Protein AF-A0A920JML2-F1 (afdb_monomer)

Secondary structure (DSSP, 8-state):
-HHHHHHHS--HHHHHHHHHHHHHS---HHHHHHHHHHHHHHHHHHHHHHHEEEEEETTEEEEEETTTT-HHHHHHHIIIIIIHIIIIIIIHHHHHHHHHHHTTT--HHHHHHHHHHHHHHHHHHHHHHHHHHHHHHHHHHHHHHHHHHHHTT---

Nearest PDB structures (foldseek):
  6nrd-assembly1_4  TM=1.922E-01  e=5.509E+00  Homo sapiens

Mean predicted aligned error: 16.2 Å

Foldseek 3Di:
DVVVCCVVDPDPVVVVVVVVVVVVDPPDPVVVLVVLLVVLVVLVVVLCVVQWDWDDDPHDTDTGGNLVVDVVNVVSCCVSHVVSCCCSPPVSVLVVQQCVQVVVVHDSVVSVVVVCCVVVVVVVVVVVVVVVVVVVVVVVVVVVVVVVCVVVVVDD

Structure (mmCIF, N/CA/C/O backbone):
data_AF-A0A920JML2-F1
#
_entry.id   AF-A0A920JML2-F1
#
loop_
_atom_site.group_PDB
_atom_site.id
_atom_site.type_symbol
_atom_site.label_atom_id
_atom_site.label_alt_id
_atom_site.label_comp_id
_atom_site.label_asym_id
_atom_site.label_entity_id
_atom_site.label_seq_id
_atom_site.pdbx_PDB_ins_code
_atom_site.Cartn_x
_atom_site.Cartn_y
_atom_site.Cartn_z
_atom_site.occupancy
_atom_site.B_iso_or_equiv
_atom_site.auth_seq_id
_atom_site.auth_comp_id
_atom_site.auth_asym_id
_atom_site.auth_atom_id
_atom_site.pdbx_PDB_model_num
ATOM 1 N N . MET A 1 1 ? -1.468 -17.876 27.719 1.00 45.62 1 MET A N 1
ATOM 2 C CA . MET A 1 1 ? -1.845 -16.572 27.123 1.00 45.62 1 MET A CA 1
ATOM 3 C C . MET A 1 1 ? -0.780 -15.482 27.339 1.00 45.62 1 MET A C 1
ATOM 5 O O . MET A 1 1 ? -0.262 -14.971 26.358 1.00 45.62 1 MET A O 1
ATOM 9 N N . ILE A 1 2 ? -0.336 -15.199 28.575 1.00 54.81 2 ILE A N 1
ATOM 10 C CA . ILE A 1 2 ? 0.623 -14.108 28.902 1.00 54.81 2 ILE A CA 1
ATOM 11 C C . ILE A 1 2 ? 2.006 -14.218 28.209 1.00 54.81 2 ILE A C 1
ATOM 13 O O . ILE A 1 2 ? 2.616 -13.202 27.886 1.00 54.81 2 ILE A O 1
ATOM 17 N N . LYS A 1 3 ? 2.516 -15.432 27.937 1.00 57.25 3 LYS A N 1
ATOM 18 C CA . LYS A 1 3 ? 3.817 -15.623 27.254 1.00 57.25 3 LYS A CA 1
ATOM 19 C C . LYS A 1 3 ? 3.790 -15.286 25.755 1.00 57.25 3 LYS A C 1
ATOM 21 O O . LYS A 1 3 ? 4.788 -14.793 25.248 1.00 57.25 3 LYS A O 1
ATOM 26 N N . ILE A 1 4 ? 2.660 -15.501 25.075 1.00 56.62 4 ILE A N 1
ATOM 27 C CA . ILE A 1 4 ? 2.492 -15.179 23.644 1.00 56.62 4 ILE A CA 1
ATOM 28 C C . ILE A 1 4 ? 2.451 -13.661 23.453 1.00 56.62 4 ILE A C 1
ATOM 30 O O . ILE A 1 4 ? 3.069 -13.133 22.538 1.00 56.62 4 ILE A O 1
ATOM 34 N N . ILE A 1 5 ? 1.819 -12.943 24.383 1.00 57.50 5 ILE A N 1
ATOM 35 C CA . ILE A 1 5 ? 1.772 -11.476 24.372 1.00 57.50 5 ILE A CA 1
ATOM 36 C C . ILE A 1 5 ? 3.190 -10.880 24.419 1.00 57.50 5 ILE A C 1
ATOM 38 O O . ILE A 1 5 ? 3.467 -9.936 23.694 1.00 57.50 5 ILE A O 1
ATOM 42 N N . LYS A 1 6 ? 4.123 -11.473 25.179 1.00 54.66 6 LYS A N 1
ATOM 43 C CA . LYS A 1 6 ? 5.537 -11.041 25.212 1.00 54.66 6 LYS A CA 1
ATOM 44 C C . LYS A 1 6 ? 6.324 -11.328 23.924 1.00 54.66 6 LYS A C 1
ATOM 46 O O . LYS A 1 6 ? 7.397 -10.759 23.758 1.00 54.66 6 LYS A O 1
ATOM 51 N N . LEU A 1 7 ? 5.825 -12.209 23.051 1.00 57.22 7 LEU A N 1
ATOM 52 C CA . LEU A 1 7 ? 6.426 -12.495 21.743 1.00 57.22 7 LEU A CA 1
ATOM 53 C C . LEU A 1 7 ? 6.088 -11.393 20.726 1.00 57.22 7 LEU A C 1
ATOM 55 O O . LEU A 1 7 ? 6.925 -11.040 19.906 1.00 57.22 7 LEU A O 1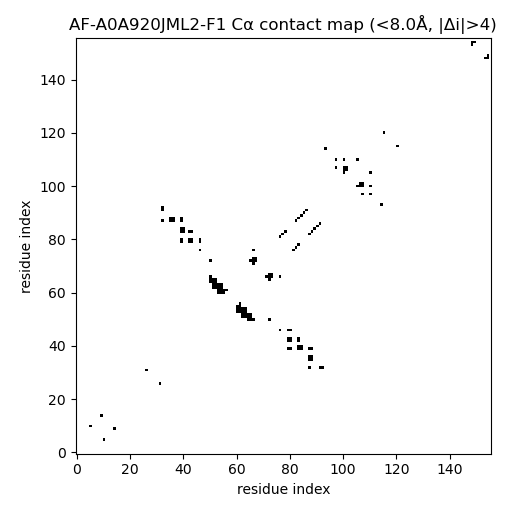
ATOM 59 N N . PHE A 1 8 ? 4.874 -10.839 20.810 1.00 57.22 8 PHE A N 1
ATOM 60 C CA . PHE A 1 8 ? 4.379 -9.803 19.896 1.00 57.22 8 PHE A CA 1
ATOM 61 C C . PHE A 1 8 ? 4.543 -8.376 20.437 1.00 57.22 8 PHE A C 1
ATOM 63 O O . PHE A 1 8 ? 4.674 -7.438 19.656 1.00 57.22 8 PHE A O 1
ATOM 70 N N . LEU A 1 9 ? 4.561 -8.199 21.761 1.00 59.75 9 LEU A N 1
ATOM 71 C CA . LEU A 1 9 ? 4.775 -6.913 22.421 1.00 59.75 9 LEU A CA 1
ATOM 72 C C . LEU A 1 9 ? 6.140 -6.925 23.122 1.00 59.75 9 LEU A C 1
ATOM 74 O O . LEU A 1 9 ? 6.243 -7.410 24.257 1.00 59.75 9 LEU A O 1
ATOM 78 N N . PRO A 1 10 ? 7.200 -6.416 22.465 1.00 61.69 10 PRO A N 1
ATOM 79 C CA . PRO A 1 10 ? 8.507 -6.299 23.092 1.00 61.69 10 PRO A CA 1
ATOM 80 C C . PRO A 1 10 ? 8.395 -5.452 24.367 1.00 61.69 10 PRO A C 1
ATOM 82 O O . PRO A 1 10 ? 7.766 -4.396 24.389 1.00 61.69 10 PRO A O 1
ATOM 85 N N . GLY A 1 11 ? 8.991 -5.928 25.462 1.00 67.94 11 GLY A N 1
ATOM 86 C CA . GLY A 1 11 ? 8.955 -5.210 26.737 1.00 67.94 11 GLY A CA 1
ATOM 87 C C . GLY A 1 11 ? 9.699 -3.869 26.671 1.00 67.94 11 GLY A C 1
ATOM 88 O O . GLY A 1 11 ? 10.580 -3.676 25.838 1.00 67.94 11 GLY A O 1
ATOM 89 N N . PHE A 1 12 ? 9.424 -2.959 27.611 1.00 64.75 12 PHE A N 1
ATOM 90 C CA . PHE A 1 12 ? 10.068 -1.633 27.693 1.00 64.75 12 PHE A CA 1
ATOM 91 C C . PHE A 1 12 ? 11.610 -1.659 27.638 1.00 64.75 12 PHE A C 1
ATOM 93 O O . PHE A 1 12 ? 12.231 -0.721 27.140 1.00 64.75 12 PHE A O 1
ATOM 100 N N . LYS A 1 13 ? 12.253 -2.745 28.096 1.00 68.88 13 LYS A N 1
ATOM 101 C CA . LYS A 1 13 ? 13.708 -2.935 27.957 1.00 68.88 13 LYS A CA 1
ATOM 102 C C . LYS A 1 13 ? 14.156 -3.094 26.496 1.00 68.88 13 LYS A C 1
ATOM 104 O O . LYS A 1 13 ? 15.182 -2.528 26.139 1.00 68.88 13 LYS A O 1
ATOM 109 N N . SER A 1 14 ? 13.384 -3.784 25.653 1.00 65.69 14 SER A N 1
ATOM 110 C CA . SER A 1 14 ? 13.675 -3.924 24.218 1.00 65.69 14 SER A CA 1
ATOM 111 C C . SER A 1 14 ? 13.587 -2.589 23.485 1.00 65.69 14 SER A C 1
ATOM 113 O O . SER A 1 14 ? 14.429 -2.317 22.639 1.00 65.69 14 SER A O 1
ATOM 115 N N . PHE A 1 15 ? 12.655 -1.706 23.862 1.00 71.81 15 PHE A N 1
ATOM 116 C CA . PHE A 1 15 ? 12.587 -0.352 23.297 1.00 71.81 15 PHE A CA 1
ATOM 117 C C . PHE A 1 15 ? 13.854 0.470 23.570 1.00 71.81 15 PHE A C 1
ATOM 119 O O . PHE A 1 15 ? 14.298 1.220 22.703 1.00 71.81 15 PHE A O 1
ATOM 126 N N . LYS A 1 16 ? 14.478 0.308 24.745 1.00 73.31 16 LYS A N 1
ATOM 127 C CA . LYS A 1 16 ? 15.746 0.982 25.070 1.00 73.31 16 LYS A CA 1
ATOM 128 C C . LYS A 1 16 ? 16.906 0.462 24.214 1.00 73.31 16 LYS A C 1
ATOM 130 O O . LYS A 1 16 ? 17.737 1.257 23.785 1.00 73.31 16 LYS A O 1
ATOM 135 N N . THR A 1 17 ? 16.945 -0.844 23.948 1.00 73.12 17 THR A N 1
ATOM 136 C CA . THR A 1 17 ? 17.937 -1.461 23.052 1.00 73.12 17 THR A CA 1
ATOM 137 C C . THR A 1 17 ? 17.750 -0.988 21.612 1.00 73.12 17 THR A C 1
ATOM 139 O O . THR A 1 17 ? 18.712 -0.527 21.009 1.00 73.12 17 THR A O 1
ATOM 142 N N . ILE A 1 18 ? 16.507 -0.975 21.116 1.00 69.50 18 ILE A N 1
ATOM 143 C CA . ILE A 1 18 ? 16.159 -0.451 19.788 1.00 69.50 18 ILE A CA 1
ATOM 144 C C . ILE A 1 18 ? 16.577 1.018 19.666 1.00 69.50 18 ILE A C 1
ATOM 146 O O . ILE A 1 18 ? 17.230 1.389 18.700 1.00 69.50 18 ILE A O 1
ATOM 150 N N . LYS A 1 19 ? 16.282 1.863 20.665 1.00 72.19 19 LYS A N 1
ATOM 151 C CA . LYS A 1 19 ? 16.699 3.276 20.655 1.00 72.19 19 LYS A CA 1
ATOM 152 C C . LYS A 1 19 ? 18.223 3.428 20.559 1.00 72.19 19 LYS A C 1
ATOM 154 O O . LYS A 1 19 ? 18.706 4.250 19.787 1.00 72.19 19 LYS A O 1
ATOM 159 N N . LYS A 1 20 ? 18.971 2.605 21.297 1.00 74.75 20 LYS A N 1
ATOM 160 C CA . LYS A 1 20 ? 20.439 2.598 21.264 1.00 74.75 20 LYS A CA 1
ATOM 161 C C . LYS A 1 20 ? 20.989 2.132 19.907 1.00 74.75 20 LYS A C 1
ATOM 163 O O . LYS A 1 20 ? 21.983 2.673 19.438 1.00 74.75 20 LYS A O 1
ATOM 168 N N . GLU A 1 21 ? 20.359 1.153 19.262 1.00 67.06 21 GLU A N 1
ATOM 169 C CA . GLU A 1 21 ? 20.725 0.714 17.905 1.00 67.06 21 GLU A CA 1
ATOM 170 C C . GLU A 1 21 ? 20.385 1.770 16.843 1.00 67.06 21 GLU A C 1
ATOM 172 O O . GLU A 1 21 ? 21.187 2.027 15.946 1.00 67.06 21 GLU A O 1
ATOM 177 N N . ILE A 1 22 ? 19.248 2.454 16.984 1.00 66.19 22 ILE A N 1
ATOM 178 C CA . ILE A 1 22 ? 18.826 3.572 16.128 1.00 66.19 22 ILE A CA 1
ATOM 179 C C . ILE A 1 22 ? 19.829 4.735 16.185 1.00 66.19 22 ILE A C 1
ATOM 181 O O . ILE A 1 22 ? 20.095 5.356 15.157 1.00 66.19 22 ILE A O 1
ATOM 185 N N . GLU A 1 23 ? 20.375 5.044 17.361 1.00 67.94 23 GLU A N 1
ATOM 186 C CA . GLU A 1 23 ? 21.377 6.10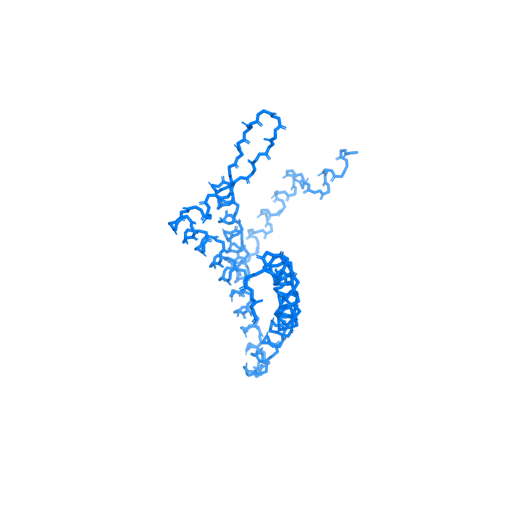7 17.542 1.00 67.94 23 GLU A CA 1
ATOM 187 C C . GLU A 1 23 ? 22.747 5.728 16.955 1.00 67.94 23 GLU A C 1
ATOM 189 O O . GLU A 1 23 ? 23.444 6.589 16.426 1.00 67.94 23 GLU A O 1
ATOM 194 N N . ASN A 1 24 ? 23.108 4.440 16.983 1.00 69.50 24 ASN A N 1
ATOM 195 C CA . ASN A 1 24 ? 24.378 3.938 16.443 1.00 69.50 24 ASN A CA 1
ATOM 196 C C . ASN A 1 24 ? 24.336 3.616 14.941 1.00 69.50 24 ASN A C 1
ATOM 198 O O . ASN A 1 24 ? 25.378 3.387 14.326 1.00 69.50 24 ASN A O 1
ATOM 202 N N . THR A 1 25 ? 23.152 3.595 14.333 1.00 58.16 25 THR A N 1
ATOM 203 C CA . THR A 1 25 ? 23.002 3.402 12.889 1.00 58.16 25 THR A CA 1
ATOM 204 C C . THR A 1 25 ? 23.056 4.763 12.206 1.00 58.16 25 THR A C 1
ATOM 206 O O . THR A 1 25 ? 22.201 5.614 12.463 1.00 58.16 25 THR A O 1
ATOM 209 N N . SER A 1 26 ? 24.029 4.968 11.309 1.00 55.47 26 SER A N 1
ATOM 210 C CA . SER A 1 26 ? 24.092 6.178 10.472 1.00 55.47 26 SER A CA 1
ATOM 211 C C . SER A 1 26 ? 22.740 6.452 9.790 1.00 55.47 26 SER A C 1
ATOM 213 O O . SER A 1 26 ? 21.952 5.526 9.579 1.00 55.47 26 SER A O 1
ATOM 215 N N . MET A 1 27 ? 22.437 7.718 9.469 1.00 58.22 27 MET A N 1
ATOM 216 C CA . MET A 1 27 ? 21.246 8.095 8.689 1.00 58.22 27 MET A CA 1
ATOM 217 C C . MET A 1 27 ? 21.346 7.499 7.277 1.00 58.22 27 MET A C 1
ATOM 219 O O . MET A 1 27 ? 21.735 8.157 6.315 1.00 58.22 27 MET A O 1
ATOM 223 N N . SER A 1 28 ? 21.052 6.206 7.172 1.00 60.81 28 SER A N 1
ATOM 224 C CA . SER A 1 28 ? 21.095 5.454 5.936 1.00 60.81 28 SER A CA 1
ATOM 225 C C . SER A 1 28 ? 19.813 5.706 5.151 1.00 60.81 28 SER A C 1
ATOM 227 O O . SER A 1 28 ? 18.735 5.960 5.698 1.00 60.81 28 SER A O 1
ATOM 229 N N . ARG A 1 29 ? 19.926 5.601 3.828 1.00 60.41 29 ARG A N 1
ATOM 230 C CA . ARG A 1 29 ? 18.805 5.685 2.884 1.00 60.41 29 ARG A CA 1
ATOM 231 C C . ARG A 1 29 ? 17.656 4.723 3.233 1.00 60.41 29 ARG A C 1
ATOM 233 O O . ARG A 1 29 ? 16.509 5.010 2.907 1.00 60.41 29 ARG A O 1
ATOM 240 N N . GLU A 1 30 ? 17.960 3.615 3.902 1.00 66.38 30 GLU A N 1
ATOM 241 C CA . GLU A 1 30 ? 17.001 2.581 4.300 1.00 66.38 30 GLU A CA 1
ATOM 242 C C . GLU A 1 30 ? 16.040 3.082 5.389 1.00 66.38 30 GLU A C 1
ATOM 244 O O . GLU A 1 30 ? 14.828 2.936 5.240 1.00 66.38 30 GLU A O 1
ATOM 249 N N . ARG A 1 31 ? 16.535 3.815 6.399 1.00 67.38 31 ARG A N 1
ATOM 250 C CA . ARG A 1 31 ? 15.693 4.384 7.472 1.00 67.38 31 ARG A CA 1
ATOM 251 C C . ARG A 1 31 ? 14.672 5.402 6.963 1.00 67.38 31 ARG A C 1
ATOM 253 O O . ARG A 1 31 ? 13.557 5.458 7.473 1.00 67.38 31 ARG A O 1
ATOM 260 N N . PHE A 1 32 ? 15.034 6.200 5.957 1.00 70.94 32 PHE A N 1
ATOM 261 C CA . PHE A 1 32 ? 14.106 7.153 5.337 1.00 70.94 32 PHE A CA 1
ATOM 262 C C . PHE A 1 32 ? 12.951 6.440 4.624 1.00 70.94 32 PHE A C 1
ATOM 264 O O . PHE A 1 32 ? 11.818 6.913 4.618 1.00 70.94 32 PHE A O 1
ATOM 271 N N . ILE A 1 33 ? 13.229 5.279 4.042 1.00 71.38 33 ILE A N 1
ATOM 272 C CA . ILE A 1 33 ? 12.243 4.523 3.275 1.00 71.38 33 ILE A CA 1
ATOM 273 C C . ILE A 1 33 ? 11.332 3.731 4.201 1.00 71.38 33 ILE A C 1
ATOM 275 O O . ILE A 1 33 ? 10.124 3.705 3.976 1.00 71.38 33 ILE A O 1
ATOM 279 N N . ASP A 1 34 ? 11.871 3.183 5.286 1.00 75.31 34 ASP A N 1
ATOM 280 C CA . ASP A 1 34 ? 11.049 2.602 6.343 1.00 75.31 34 ASP A CA 1
ATOM 281 C C . ASP A 1 34 ? 10.146 3.658 6.992 1.00 75.31 34 ASP A C 1
ATOM 283 O O . ASP A 1 34 ? 8.960 3.407 7.196 1.00 75.31 34 ASP A O 1
ATOM 287 N N . PHE A 1 35 ? 10.647 4.879 7.211 1.00 78.25 35 PHE A N 1
ATOM 288 C CA . PHE A 1 35 ? 9.821 5.997 7.672 1.00 78.25 35 PHE A CA 1
ATOM 289 C C . PHE A 1 35 ? 8.676 6.316 6.699 1.00 78.25 35 PHE A C 1
ATOM 291 O O . PHE A 1 35 ? 7.524 6.410 7.119 1.00 78.25 35 PHE A O 1
ATOM 298 N N . LEU A 1 36 ? 8.953 6.421 5.396 1.00 77.12 36 LEU A N 1
ATOM 299 C CA . LEU A 1 36 ? 7.918 6.674 4.388 1.00 77.12 36 LEU A CA 1
ATOM 300 C C . LEU A 1 36 ? 6.874 5.556 4.316 1.00 77.12 36 LEU A C 1
ATOM 302 O O . LEU A 1 36 ? 5.6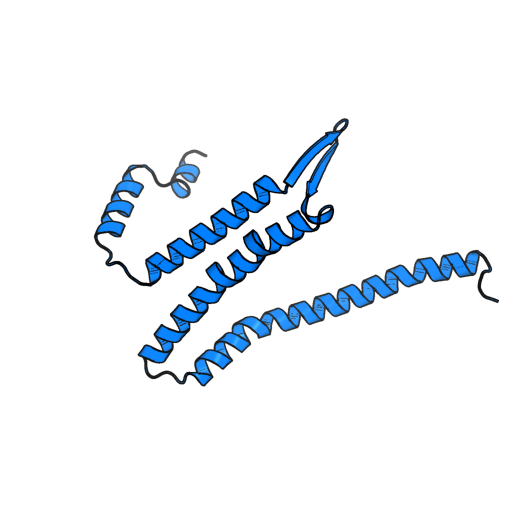87 5.846 4.178 1.00 77.12 36 LEU A O 1
ATOM 306 N N . LYS A 1 37 ? 7.283 4.290 4.452 1.00 79.44 37 LYS A N 1
ATOM 307 C CA . LYS A 1 37 ? 6.350 3.156 4.523 1.00 79.44 37 LYS A CA 1
ATOM 308 C C . LYS A 1 37 ? 5.429 3.263 5.734 1.00 79.44 37 LYS A C 1
ATOM 310 O O . LYS A 1 37 ? 4.227 3.052 5.594 1.00 79.44 37 LYS A O 1
ATOM 315 N N . VAL A 1 38 ? 5.968 3.627 6.900 1.00 83.56 38 VAL A N 1
ATOM 316 C CA . VAL A 1 38 ? 5.172 3.847 8.118 1.00 83.56 38 VAL A CA 1
ATOM 317 C C . VAL A 1 38 ? 4.191 5.006 7.927 1.00 83.56 38 VAL A C 1
ATOM 319 O O . VAL A 1 38 ? 3.024 4.872 8.284 1.00 83.56 38 VAL A O 1
ATOM 322 N N . VAL A 1 39 ? 4.617 6.111 7.308 1.00 82.25 39 VAL A N 1
ATOM 323 C CA . VAL A 1 39 ? 3.732 7.244 6.981 1.00 82.25 39 VAL A CA 1
ATOM 324 C C . VAL A 1 39 ? 2.625 6.829 6.007 1.00 82.25 39 VAL A C 1
ATOM 326 O O . VAL A 1 39 ? 1.462 7.163 6.230 1.00 82.25 39 VAL A O 1
ATOM 329 N N . GLY A 1 40 ? 2.952 6.056 4.968 1.00 80.69 40 GLY A N 1
ATOM 330 C CA . GLY A 1 40 ? 1.966 5.516 4.031 1.00 80.69 40 GLY A CA 1
ATOM 331 C C . GLY A 1 40 ? 0.951 4.598 4.717 1.00 80.69 40 GLY A C 1
ATOM 332 O O . GLY A 1 40 ? -0.248 4.730 4.492 1.00 80.69 40 GLY A O 1
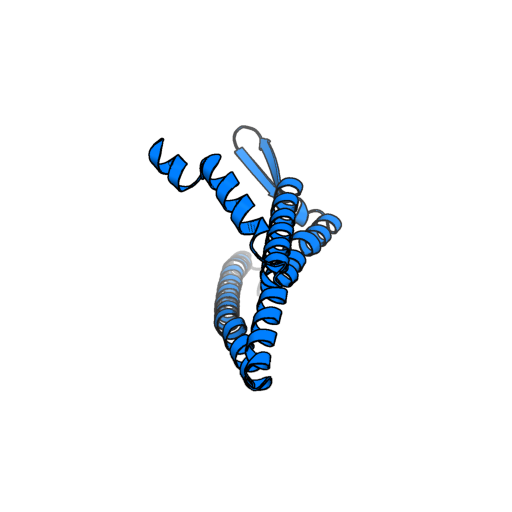ATOM 333 N N . LEU A 1 41 ? 1.405 3.719 5.617 1.00 84.19 41 LEU A N 1
ATOM 334 C CA . LEU A 1 41 ? 0.519 2.853 6.397 1.00 84.19 41 LEU A CA 1
ATOM 335 C C . LEU A 1 41 ? -0.387 3.662 7.336 1.00 84.19 41 LEU A C 1
ATOM 337 O O . LEU A 1 41 ? -1.575 3.369 7.444 1.00 84.19 41 LEU A O 1
ATOM 341 N N . LEU A 1 42 ? 0.144 4.709 7.973 1.00 84.31 42 LEU A N 1
ATOM 342 C CA . LEU A 1 42 ? -0.652 5.622 8.793 1.00 84.31 42 LEU A CA 1
ATOM 343 C C . LEU A 1 42 ? -1.739 6.316 7.966 1.00 84.31 42 LEU A C 1
ATOM 345 O O . LEU A 1 42 ? -2.878 6.370 8.420 1.00 84.31 42 LEU A O 1
ATOM 349 N N . MET A 1 43 ? -1.436 6.785 6.749 1.00 82.69 43 MET A N 1
ATOM 350 C CA . MET A 1 43 ? -2.450 7.363 5.854 1.00 82.69 43 MET A CA 1
ATOM 351 C C . MET A 1 43 ? -3.580 6.376 5.539 1.00 82.69 43 MET A C 1
ATOM 353 O O . MET A 1 43 ? -4.744 6.771 5.556 1.00 82.69 43 MET A O 1
ATOM 357 N N . VAL A 1 44 ? -3.264 5.094 5.324 1.00 84.31 44 VAL A N 1
ATOM 358 C CA . VAL A 1 44 ? -4.277 4.046 5.106 1.00 84.31 44 VAL A CA 1
ATOM 359 C C . VAL A 1 44 ? -5.138 3.830 6.352 1.00 84.31 44 VAL A C 1
ATOM 361 O O . VAL A 1 44 ? -6.362 3.744 6.242 1.00 84.31 44 VAL A O 1
ATOM 364 N N . ILE A 1 45 ? -4.527 3.784 7.540 1.00 85.56 45 ILE A N 1
ATOM 365 C CA . ILE A 1 45 ? -5.254 3.640 8.810 1.00 85.56 45 ILE A CA 1
ATOM 366 C C . ILE A 1 45 ? -6.208 4.821 9.009 1.00 85.56 45 ILE A C 1
ATOM 368 O O . ILE A 1 45 ? -7.391 4.601 9.257 1.00 85.56 45 ILE A O 1
ATOM 372 N N . PHE A 1 46 ? -5.726 6.057 8.844 1.00 85.12 46 PHE A N 1
ATOM 373 C CA . PHE A 1 46 ? -6.552 7.263 8.963 1.00 85.12 46 PHE A CA 1
ATOM 374 C C . PH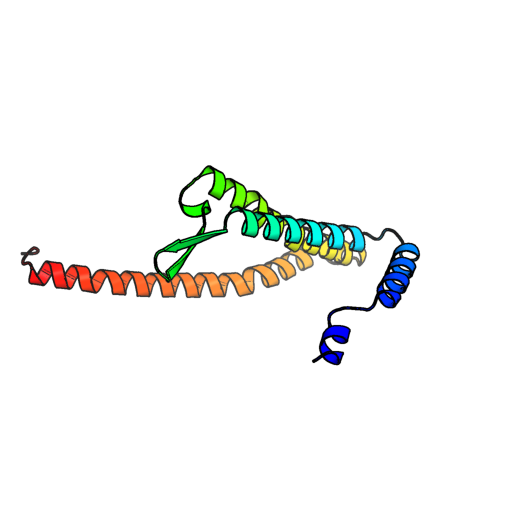E A 1 46 ? -7.680 7.306 7.935 1.00 85.12 46 PHE A C 1
ATOM 376 O O . PHE A 1 46 ? -8.801 7.687 8.262 1.00 85.12 46 PHE A O 1
ATOM 383 N N . ASN A 1 47 ? -7.409 6.897 6.697 1.00 87.06 47 ASN A N 1
ATOM 384 C CA . ASN A 1 47 ? -8.438 6.829 5.671 1.00 87.06 47 ASN A CA 1
ATOM 385 C C . ASN A 1 47 ? -9.551 5.841 6.054 1.00 87.06 47 ASN A C 1
ATOM 387 O O . ASN A 1 47 ? -10.732 6.178 5.987 1.00 87.06 47 ASN A O 1
ATOM 391 N N . THR A 1 48 ? -9.162 4.651 6.515 1.00 83.06 48 THR A N 1
ATOM 392 C CA . THR A 1 48 ? -10.090 3.580 6.892 1.00 83.06 48 THR A CA 1
ATOM 393 C C . THR A 1 48 ? -10.963 3.991 8.078 1.00 83.06 48 THR A C 1
ATOM 395 O O . THR A 1 48 ? -12.177 3.802 8.040 1.00 83.06 48 THR A O 1
ATO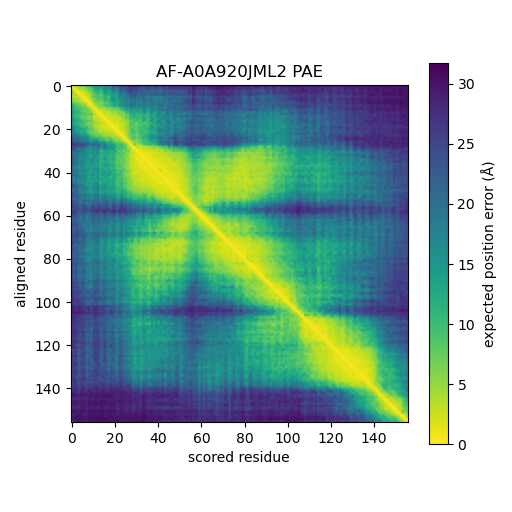M 398 N N . THR A 1 49 ? -10.380 4.606 9.112 1.00 83.06 49 THR A N 1
ATOM 399 C CA . THR A 1 49 ? -11.140 5.079 10.281 1.00 83.06 49 THR A CA 1
ATOM 400 C C . THR A 1 49 ? -12.062 6.252 9.959 1.00 83.06 49 THR A C 1
ATOM 402 O O . THR A 1 49 ? -13.087 6.410 10.615 1.00 83.06 49 THR A O 1
ATOM 405 N N . TYR A 1 50 ? -11.725 7.069 8.960 1.00 82.31 50 TYR A N 1
ATOM 406 C CA . TYR A 1 50 ? -12.540 8.210 8.550 1.00 82.31 50 TYR A CA 1
ATOM 407 C C . TYR A 1 50 ? -13.725 7.820 7.652 1.00 82.31 50 TYR A C 1
ATOM 409 O O . TYR A 1 50 ? -14.798 8.421 7.745 1.00 82.31 50 TYR A O 1
ATOM 417 N N . LEU A 1 51 ? -13.543 6.831 6.770 1.00 84.06 51 LEU A N 1
ATOM 418 C CA . LEU A 1 51 ? -14.537 6.475 5.752 1.00 84.06 51 LEU A CA 1
ATOM 419 C C . LEU A 1 51 ? -15.494 5.362 6.162 1.00 84.06 51 LEU A C 1
ATOM 421 O O . LEU A 1 51 ? -16.612 5.324 5.644 1.00 84.06 51 LEU A O 1
ATOM 425 N N . ILE A 1 52 ? -15.078 4.470 7.061 1.00 84.12 52 ILE A N 1
ATOM 426 C CA . ILE A 1 52 ? -15.937 3.392 7.544 1.00 84.12 52 ILE A CA 1
ATOM 427 C C . ILE A 1 52 ? -16.834 3.929 8.658 1.00 84.12 52 ILE A C 1
ATOM 429 O O . ILE A 1 52 ? -16.352 4.390 9.693 1.00 84.12 52 ILE A O 1
ATOM 433 N N . ARG A 1 53 ? -18.152 3.831 8.464 1.00 80.19 53 ARG A N 1
ATOM 434 C CA . ARG A 1 53 ? -19.146 4.083 9.510 1.00 80.19 53 ARG A CA 1
ATOM 435 C C . ARG A 1 53 ? -19.942 2.828 9.817 1.00 80.19 53 ARG A C 1
ATOM 437 O O . ARG A 1 53 ? -20.331 2.085 8.921 1.00 80.19 53 ARG A O 1
ATOM 444 N N . PHE A 1 54 ? -20.209 2.650 11.103 1.00 79.88 54 PHE A N 1
ATOM 445 C CA . PHE A 1 54 ? -21.103 1.625 11.614 1.00 79.88 54 PHE A CA 1
ATOM 446 C C . PHE A 1 54 ? -22.437 2.289 11.921 1.00 79.88 54 PHE A C 1
ATOM 448 O O . PHE A 1 54 ? -22.473 3.254 12.688 1.00 79.88 54 PHE A O 1
ATOM 455 N N . ASN A 1 55 ? -23.509 1.798 11.308 1.00 74.69 55 ASN A N 1
ATOM 456 C CA . ASN A 1 55 ? -24.860 2.135 11.726 1.00 74.69 55 ASN A CA 1
ATOM 457 C C . ASN A 1 55 ? -25.480 0.901 12.380 1.00 74.69 55 ASN A C 1
ATOM 459 O O . ASN A 1 55 ? -25.359 -0.205 11.850 1.00 74.69 55 ASN A O 1
ATOM 463 N N . ASP A 1 56 ? -26.111 1.101 13.531 1.00 69.56 56 ASP A N 1
ATOM 464 C CA . ASP A 1 56 ? -26.867 0.057 14.211 1.00 69.56 56 ASP A CA 1
ATOM 465 C C . ASP A 1 56 ? -28.344 0.285 13.897 1.00 69.56 56 ASP A C 1
ATOM 467 O O . ASP A 1 56 ? -28.900 1.354 14.165 1.00 69.56 56 ASP A O 1
ATOM 471 N N . SER A 1 57 ? -28.971 -0.685 13.246 1.00 58.06 57 SER A N 1
ATOM 472 C CA . SER A 1 57 ? -30.411 -0.686 13.024 1.00 58.06 57 SER A CA 1
ATOM 473 C C . SER A 1 57 ? -30.961 -2.034 13.449 1.00 58.06 57 SER A C 1
ATOM 475 O O . SER A 1 57 ? -30.737 -3.044 12.791 1.00 58.06 57 SER A O 1
ATOM 477 N N . PHE A 1 58 ? -31.678 -2.024 14.576 1.00 56.62 58 PHE A N 1
ATOM 478 C CA . PHE A 1 58 ? -32.474 -3.142 15.089 1.00 56.62 58 PHE A CA 1
ATOM 479 C C . PHE A 1 58 ? -31.756 -4.508 15.097 1.00 56.62 58 PHE A C 1
ATOM 481 O O . PHE A 1 58 ? -32.378 -5.535 14.838 1.00 56.62 58 PHE A O 1
ATOM 488 N N . GLY A 1 59 ? -30.463 -4.535 15.445 1.00 73.94 59 GLY A N 1
ATOM 489 C CA . GLY A 1 59 ? -29.693 -5.773 15.617 1.00 73.94 59 GLY A CA 1
ATOM 490 C C . GLY A 1 59 ? -28.868 -6.211 14.404 1.00 73.94 59 GLY A C 1
ATOM 491 O O . GLY A 1 59 ? -28.155 -7.210 14.503 1.00 73.94 59 GLY A O 1
ATOM 492 N N . GLU A 1 60 ? -28.900 -5.468 13.294 1.00 61.62 60 GLU A N 1
ATOM 493 C CA . GLU A 1 60 ? -27.992 -5.667 12.162 1.00 61.62 60 GLU A CA 1
ATOM 494 C C . GLU A 1 60 ? -26.915 -4.573 12.120 1.00 61.62 60 GLU A C 1
ATOM 496 O O . GLU A 1 60 ? -27.208 -3.378 12.039 1.00 61.62 60 GLU A O 1
ATOM 501 N N . TYR A 1 61 ? -25.644 -4.990 12.138 1.00 72.81 61 TYR A N 1
ATOM 502 C CA . TYR A 1 61 ? -24.511 -4.088 11.937 1.00 72.81 61 TYR A CA 1
ATOM 503 C C . TYR A 1 61 ? -24.327 -3.812 10.452 1.00 72.81 61 TYR A C 1
ATOM 505 O O . TYR A 1 61 ? -23.788 -4.638 9.712 1.00 72.81 61 TYR A O 1
ATOM 513 N N . GLN A 1 62 ? -24.733 -2.626 10.018 1.00 71.62 62 GLN A N 1
ATOM 514 C CA . GLN A 1 62 ? -24.525 -2.194 8.646 1.00 71.62 62 GLN A CA 1
ATOM 515 C C . GLN A 1 62 ? -23.231 -1.377 8.561 1.00 71.62 62 GLN A C 1
ATOM 517 O O . GLN A 1 62 ? -23.081 -0.325 9.192 1.00 71.62 62 GLN A O 1
ATOM 522 N N . ILE A 1 63 ? -22.266 -1.907 7.806 1.00 79.44 63 ILE A N 1
ATOM 523 C CA . ILE A 1 63 ? -20.961 -1.287 7.562 1.00 79.44 63 ILE A CA 1
ATOM 524 C C . ILE A 1 63 ? -21.055 -0.496 6.261 1.00 79.44 63 ILE A C 1
ATOM 526 O O . ILE A 1 63 ? -21.202 -1.076 5.186 1.00 79.44 63 ILE A O 1
ATOM 530 N N . TYR A 1 64 ? -20.931 0.824 6.359 1.00 77.94 64 TYR A N 1
ATOM 531 C CA . TYR A 1 64 ? -20.989 1.727 5.216 1.00 77.94 64 TYR A CA 1
ATOM 532 C C . TYR A 1 64 ? -19.617 2.322 4.931 1.00 77.94 64 TYR A C 1
ATOM 534 O O . TYR A 1 64 ? -18.927 2.788 5.841 1.00 77.94 64 TYR A O 1
ATOM 542 N N . ASN A 1 65 ? -19.237 2.341 3.654 1.00 78.88 65 ASN A N 1
ATOM 543 C CA . ASN A 1 65 ? -18.071 3.080 3.193 1.00 78.88 65 ASN A CA 1
ATOM 544 C C . ASN A 1 65 ? -18.535 4.345 2.470 1.00 78.88 65 ASN A C 1
ATOM 546 O O . ASN A 1 65 ? -19.044 4.289 1.353 1.00 78.88 65 ASN A O 1
ATOM 550 N N . LEU A 1 66 ? -18.286 5.490 3.102 1.00 78.75 66 LEU A N 1
ATOM 551 C CA . LEU A 1 66 ? -18.705 6.806 2.617 1.00 78.75 66 LEU A CA 1
ATOM 552 C C . LEU A 1 66 ? -18.056 7.219 1.284 1.00 78.75 66 LEU A C 1
ATOM 554 O O . LEU A 1 66 ? -18.446 8.225 0.697 1.00 78.75 66 LEU A O 1
ATOM 558 N N . SER A 1 67 ? -17.041 6.486 0.824 1.00 76.44 67 SER A N 1
ATOM 559 C CA . SER A 1 67 ? -16.345 6.719 -0.444 1.00 76.44 67 SER A CA 1
ATOM 560 C C . SER A 1 67 ? -17.200 6.400 -1.675 1.00 76.44 67 SER A C 1
ATOM 562 O O . SER A 1 67 ? -16.920 6.932 -2.746 1.00 76.44 67 SER A O 1
ATOM 564 N N . PHE A 1 68 ? -18.234 5.561 -1.543 1.00 75.81 68 PHE A N 1
ATOM 565 C CA . PHE A 1 68 ? -19.112 5.195 -2.663 1.00 75.81 68 PHE A CA 1
ATOM 566 C C . PHE A 1 68 ? -20.199 6.233 -2.952 1.00 75.81 68 PHE A C 1
ATOM 568 O O . PHE A 1 68 ? -20.632 6.351 -4.094 1.00 75.81 68 PHE A O 1
ATOM 575 N N . ASP A 1 69 ? -20.591 7.009 -1.942 1.00 78.44 69 ASP A N 1
ATOM 576 C CA . ASP A 1 69 ? -21.717 7.942 -2.046 1.00 78.44 69 ASP A CA 1
ATOM 577 C C . ASP A 1 69 ? -21.286 9.367 -2.430 1.00 78.44 69 ASP A C 1
ATOM 579 O O . ASP A 1 69 ? -22.106 10.174 -2.863 1.00 78.44 69 ASP A O 1
ATOM 583 N N . ASP A 1 70 ? -20.004 9.707 -2.257 1.00 80.75 70 ASP A N 1
ATOM 584 C CA . ASP A 1 70 ? -19.501 11.077 -2.395 1.00 80.75 70 ASP A CA 1
ATOM 585 C C . ASP A 1 70 ? -18.172 11.127 -3.161 1.00 80.75 70 ASP A C 1
ATOM 587 O O . ASP A 1 70 ? -17.136 10.655 -2.684 1.00 80.75 70 ASP A O 1
ATOM 591 N N . SER A 1 71 ? -18.192 11.784 -4.325 1.00 83.62 71 SER A N 1
ATOM 592 C CA . SER A 1 71 ? -17.043 11.932 -5.228 1.00 83.62 71 SER A CA 1
ATOM 593 C C . SER A 1 71 ? -15.820 12.590 -4.568 1.00 83.62 71 SER A C 1
ATOM 595 O O . SER A 1 71 ? -14.674 12.236 -4.879 1.00 83.62 71 SER A O 1
ATOM 597 N N . LEU A 1 72 ? -16.022 13.506 -3.612 1.00 84.12 72 LEU A N 1
ATOM 598 C CA . LEU A 1 72 ? -14.914 14.122 -2.874 1.00 84.12 72 LEU A CA 1
ATOM 599 C C . LEU A 1 72 ? -14.232 13.105 -1.954 1.00 84.12 72 LEU A C 1
ATOM 601 O O . LEU A 1 72 ? -13.001 13.058 -1.878 1.00 84.12 72 LEU A O 1
ATOM 605 N N . LYS A 1 73 ? -15.014 12.238 -1.302 1.00 82.75 73 LYS A N 1
ATOM 606 C CA . LYS A 1 73 ? -14.496 11.162 -0.444 1.00 82.75 73 LYS A CA 1
ATOM 607 C C . LYS A 1 73 ? -13.844 10.046 -1.262 1.00 82.75 73 LYS A C 1
ATOM 609 O O . LYS A 1 73 ? -12.822 9.499 -0.834 1.00 82.75 73 LYS A O 1
ATOM 614 N N . THR A 1 74 ? -14.343 9.770 -2.468 1.00 84.00 74 THR A N 1
ATOM 615 C CA . THR A 1 74 ? -13.672 8.890 -3.437 1.00 84.00 74 THR A CA 1
ATOM 616 C C . THR A 1 74 ? -12.286 9.421 -3.793 1.00 84.00 74 THR A C 1
ATOM 618 O O . THR A 1 74 ? -11.292 8.699 -3.704 1.00 84.00 74 THR A O 1
ATOM 621 N N . SER A 1 75 ? -12.194 10.709 -4.130 1.00 83.56 75 SER A N 1
ATOM 622 C CA . SER A 1 75 ? -10.933 11.358 -4.509 1.00 83.56 75 SER A CA 1
ATOM 623 C C . SER A 1 75 ? -9.936 11.390 -3.346 1.00 83.56 75 SER A C 1
ATOM 625 O O . SER A 1 75 ? -8.753 11.097 -3.525 1.00 83.56 75 SER A O 1
ATOM 627 N N . TYR A 1 76 ? -10.424 11.653 -2.129 1.00 84.25 76 TYR A N 1
ATOM 628 C CA . TYR A 1 76 ? -9.633 11.552 -0.903 1.00 84.25 76 TYR A CA 1
ATOM 629 C C . TYR A 1 76 ? -9.049 10.144 -0.715 1.00 84.25 76 TYR A C 1
ATOM 631 O O . TYR A 1 76 ? -7.852 10.005 -0.479 1.00 84.25 76 TYR A O 1
ATOM 639 N N . THR A 1 77 ? -9.860 9.100 -0.913 1.00 84.12 77 THR A N 1
ATOM 640 C CA . THR A 1 77 ? -9.423 7.693 -0.835 1.00 84.12 77 THR A CA 1
ATOM 641 C C . THR A 1 77 ? -8.303 7.385 -1.823 1.00 84.12 77 THR A C 1
ATOM 643 O O . THR A 1 77 ? -7.300 6.767 -1.456 1.00 84.12 77 THR A O 1
ATOM 646 N N . TRP A 1 78 ? -8.431 7.855 -3.064 1.00 82.75 78 TRP A N 1
ATOM 647 C CA . TRP A 1 78 ? -7.393 7.694 -4.081 1.00 82.75 78 TRP A CA 1
ATOM 648 C C . TRP A 1 78 ? -6.064 8.317 -3.663 1.00 82.75 78 TRP A C 1
ATOM 650 O O . TRP A 1 78 ? -5.017 7.709 -3.883 1.00 82.75 78 TRP A O 1
ATOM 660 N N . PHE A 1 79 ? -6.089 9.485 -3.023 1.00 81.94 79 PHE A N 1
ATOM 661 C CA . PHE A 1 79 ? -4.873 10.142 -2.554 1.00 81.94 79 PHE A CA 1
ATOM 662 C C . PHE A 1 79 ? -4.262 9.434 -1.334 1.00 81.94 79 PHE A C 1
ATOM 664 O O . PHE A 1 79 ? -3.073 9.115 -1.322 1.00 81.94 79 PHE A O 1
ATOM 671 N N . THR A 1 80 ? -5.066 9.132 -0.314 1.00 80.94 80 THR A N 1
ATOM 672 C CA . THR A 1 80 ? -4.561 8.603 0.964 1.00 80.94 80 THR A CA 1
ATOM 673 C C . THR A 1 80 ? -4.282 7.105 0.964 1.00 80.94 80 THR A C 1
ATOM 675 O O . THR A 1 80 ? -3.496 6.647 1.784 1.00 80.94 80 THR A O 1
ATOM 678 N N . VAL A 1 81 ? -4.918 6.330 0.081 1.00 81.00 81 VAL A N 1
ATOM 679 C CA . VAL A 1 81 ? -4.712 4.875 -0.022 1.00 81.00 81 VAL A CA 1
ATOM 680 C C . VAL A 1 81 ? -4.006 4.536 -1.324 1.00 81.00 81 VAL A C 1
ATOM 682 O O . VAL A 1 81 ? -2.919 3.966 -1.293 1.00 81.00 81 VAL A O 1
ATOM 685 N N . GLY A 1 82 ? -4.584 4.927 -2.463 1.00 77.06 82 GLY A N 1
ATOM 686 C CA . GLY A 1 82 ? -4.060 4.579 -3.785 1.00 77.06 82 GLY A CA 1
ATOM 687 C C . GLY A 1 82 ? -2.651 5.126 -4.021 1.00 77.06 82 GLY A C 1
ATOM 688 O O . GLY A 1 82 ? -1.696 4.362 -4.171 1.00 77.06 82 GLY A O 1
ATOM 689 N N . MET A 1 83 ? -2.500 6.453 -4.002 1.00 75.62 83 MET A N 1
ATOM 690 C CA . MET A 1 83 ? -1.202 7.101 -4.199 1.00 75.62 83 MET A CA 1
ATOM 691 C C . MET A 1 83 ? -0.232 6.786 -3.062 1.00 75.62 83 MET A C 1
ATOM 693 O O . MET A 1 83 ? 0.934 6.505 -3.331 1.00 75.62 83 MET A O 1
ATOM 697 N N . ALA A 1 84 ? -0.690 6.779 -1.807 1.00 75.94 84 ALA A N 1
ATOM 698 C CA . ALA A 1 84 ? 0.180 6.483 -0.673 1.00 75.94 84 ALA A CA 1
ATOM 699 C C . ALA A 1 84 ? 0.822 5.089 -0.785 1.00 75.94 84 ALA A C 1
ATOM 701 O O . ALA A 1 84 ? 2.039 4.959 -0.658 1.00 75.94 84 ALA A O 1
ATOM 702 N N . LEU A 1 85 ? 0.044 4.048 -1.093 1.00 73.12 85 LEU A N 1
ATOM 703 C CA . LEU A 1 85 ? 0.582 2.697 -1.269 1.00 73.12 85 LEU A CA 1
ATOM 704 C C . LEU A 1 85 ? 1.474 2.602 -2.509 1.00 73.12 85 LEU A C 1
ATOM 706 O O . LEU A 1 85 ? 2.564 2.028 -2.442 1.00 73.12 85 LEU A O 1
ATOM 710 N N . PHE A 1 86 ? 1.057 3.198 -3.625 1.00 69.69 86 PHE A N 1
ATOM 711 C CA . PHE A 1 86 ? 1.810 3.129 -4.874 1.00 69.69 86 PHE A CA 1
ATOM 712 C C . PHE A 1 86 ? 3.171 3.834 -4.771 1.00 69.69 86 PHE A C 1
ATOM 714 O O . PHE A 1 86 ? 4.211 3.254 -5.092 1.00 69.69 86 PHE A O 1
ATOM 721 N N . PHE A 1 87 ? 3.198 5.066 -4.264 1.00 66.94 87 PHE A N 1
ATOM 722 C CA . PHE A 1 87 ? 4.426 5.848 -4.176 1.00 66.94 87 PHE A CA 1
ATOM 723 C C . PHE A 1 87 ? 5.288 5.448 -2.979 1.00 66.94 87 PHE A C 1
ATOM 725 O O . PHE A 1 87 ? 6.483 5.216 -3.169 1.00 66.94 87 PHE A O 1
ATOM 732 N N . PHE A 1 88 ? 4.720 5.326 -1.771 1.00 67.44 88 PHE A N 1
ATOM 733 C CA . PHE A 1 88 ? 5.518 5.093 -0.561 1.00 67.44 88 PHE A CA 1
ATOM 734 C C . PHE A 1 88 ? 5.961 3.638 -0.395 1.00 67.44 88 PHE A C 1
ATOM 736 O O . PHE A 1 88 ? 7.083 3.403 0.054 1.00 67.44 88 PHE A O 1
ATOM 743 N N . SER A 1 89 ? 5.141 2.662 -0.798 1.00 66.56 89 SER A N 1
ATOM 744 C CA . SER A 1 89 ? 5.503 1.242 -0.675 1.00 66.56 89 SER A CA 1
ATOM 745 C C . SER A 1 89 ? 6.283 0.740 -1.892 1.00 66.56 89 SER A C 1
ATOM 747 O O . SER A 1 89 ? 7.388 0.203 -1.756 1.00 66.56 89 SER A O 1
ATOM 749 N N . VAL A 1 90 ? 5.749 0.953 -3.099 1.00 67.25 90 VAL A N 1
ATOM 750 C CA . VAL A 1 90 ? 6.299 0.358 -4.330 1.00 67.25 90 VAL A CA 1
ATOM 751 C C . VAL A 1 90 ? 7.372 1.250 -4.967 1.00 67.25 90 VAL A C 1
ATOM 753 O O . VAL A 1 90 ? 8.459 0.770 -5.301 1.00 67.25 90 VAL A O 1
ATOM 756 N N . GLY A 1 91 ? 7.122 2.558 -5.079 1.00 65.62 91 GLY A N 1
ATOM 757 C CA . GLY A 1 91 ? 8.023 3.509 -5.742 1.00 65.62 91 GLY A CA 1
ATOM 758 C C . GLY A 1 91 ? 9.426 3.591 -5.124 1.00 65.62 91 GLY A C 1
ATOM 759 O O . GLY A 1 91 ? 10.433 3.488 -5.831 1.00 65.62 91 GLY A O 1
ATOM 760 N N . PHE A 1 92 ? 9.524 3.720 -3.798 1.00 65.38 92 PHE A N 1
ATOM 761 C CA . PHE A 1 92 ? 10.825 3.822 -3.119 1.00 65.38 92 PHE A CA 1
ATOM 7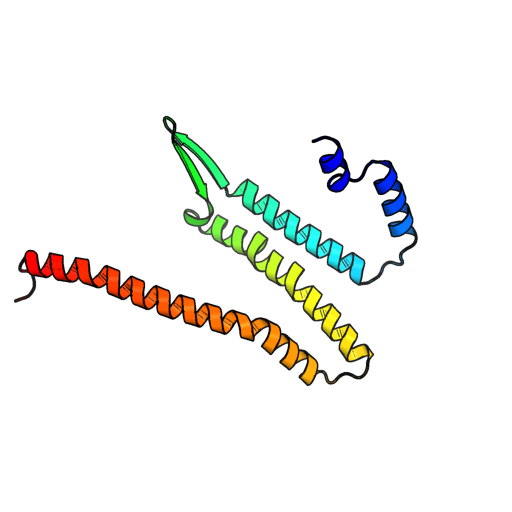62 C C . PHE A 1 92 ? 11.597 2.504 -3.089 1.00 65.38 92 PHE A C 1
ATOM 764 O O . PHE A 1 92 ? 12.820 2.511 -3.244 1.00 65.38 92 PHE A O 1
ATOM 771 N N . THR A 1 93 ? 10.895 1.377 -2.964 1.00 65.25 93 THR A N 1
ATOM 772 C CA . THR A 1 93 ? 11.510 0.044 -3.015 1.00 65.25 93 THR A CA 1
ATOM 773 C C . THR A 1 93 ? 12.172 -0.196 -4.378 1.00 65.25 93 THR A C 1
ATOM 775 O O . THR A 1 93 ? 13.319 -0.644 -4.441 1.00 65.25 93 THR A O 1
ATOM 778 N N . ASN A 1 94 ? 11.517 0.213 -5.471 1.00 64.88 94 ASN A N 1
ATOM 779 C CA . ASN A 1 94 ? 12.088 0.153 -6.819 1.00 64.88 94 ASN A CA 1
ATOM 780 C C . ASN A 1 94 ? 13.303 1.079 -6.989 1.00 64.88 94 ASN A C 1
ATOM 782 O O . ASN A 1 94 ? 14.306 0.676 -7.581 1.00 64.88 94 ASN A O 1
ATOM 786 N N . LYS A 1 95 ? 13.261 2.290 -6.418 1.00 61.97 95 LYS A N 1
ATOM 787 C CA . LYS A 1 95 ? 14.391 3.229 -6.454 1.00 61.97 95 LYS A CA 1
ATOM 788 C C . LYS A 1 95 ? 15.616 2.690 -5.703 1.00 61.97 95 LYS A C 1
ATOM 790 O O . LYS A 1 95 ? 16.722 2.805 -6.221 1.00 61.97 95 LYS A O 1
ATOM 795 N N . ILE A 1 96 ? 15.463 2.074 -4.525 1.00 63.41 96 ILE A N 1
ATOM 796 C CA . ILE A 1 96 ? 16.599 1.455 -3.802 1.00 63.41 96 ILE A CA 1
ATOM 797 C C . ILE A 1 96 ? 17.244 0.370 -4.651 1.00 63.41 96 ILE A C 1
ATOM 799 O O . ILE A 1 96 ? 18.463 0.350 -4.816 1.00 63.41 96 ILE A O 1
ATOM 803 N N . ALA A 1 97 ? 16.416 -0.520 -5.191 1.00 61.91 97 ALA A N 1
ATOM 804 C CA . ALA A 1 97 ? 16.894 -1.651 -5.956 1.00 61.91 97 ALA A CA 1
ATOM 805 C C . ALA A 1 97 ? 17.629 -1.194 -7.233 1.00 61.91 97 ALA A C 1
ATOM 807 O O . ALA A 1 97 ? 18.643 -1.789 -7.589 1.00 61.91 97 ALA A O 1
ATOM 808 N N . TRP A 1 98 ? 17.195 -0.086 -7.851 1.00 63.84 98 TRP A N 1
ATOM 809 C CA . TRP A 1 98 ? 17.896 0.548 -8.972 1.00 63.84 98 TRP A CA 1
ATOM 810 C C . TRP A 1 98 ? 19.296 1.018 -8.571 1.00 63.84 98 TRP A C 1
ATOM 812 O O . TRP A 1 98 ? 20.280 0.652 -9.207 1.00 63.84 98 TRP A O 1
ATOM 822 N N . TYR A 1 99 ? 19.409 1.790 -7.486 1.00 62.22 99 TYR A N 1
ATOM 823 C CA . TYR A 1 99 ? 20.708 2.296 -7.032 1.00 62.22 99 TYR A CA 1
ATOM 824 C C . TYR A 1 99 ? 21.659 1.185 -6.576 1.00 62.22 99 TYR A C 1
ATOM 826 O O . TYR A 1 99 ? 22.864 1.313 -6.771 1.00 62.22 99 TYR A O 1
ATOM 834 N N . SER A 1 100 ? 21.137 0.098 -6.004 1.00 61.25 100 SER A N 1
ATOM 835 C CA . SER A 1 100 ? 21.943 -1.069 -5.630 1.00 61.25 100 SER A CA 1
ATOM 836 C C . SER A 1 100 ? 22.504 -1.804 -6.855 1.00 61.25 100 SER A C 1
ATOM 838 O O . SER A 1 100 ? 23.662 -2.215 -6.831 1.00 61.25 100 SER A O 1
ATOM 840 N N . ASN A 1 101 ? 21.731 -1.907 -7.944 1.00 61.47 101 ASN A N 1
ATOM 841 C CA . ASN A 1 101 ? 22.195 -2.536 -9.184 1.00 61.47 101 ASN A CA 1
ATOM 842 C C . ASN A 1 101 ? 23.140 -1.644 -9.999 1.00 61.47 101 ASN A C 1
ATOM 844 O O . ASN A 1 101 ? 24.150 -2.130 -10.502 1.00 61.47 101 ASN A O 1
ATOM 848 N N . VAL A 1 102 ? 22.853 -0.344 -10.102 1.00 61.50 102 VAL A N 1
ATOM 849 C CA . VAL A 1 102 ? 23.716 0.606 -10.826 1.00 61.50 102 VAL A CA 1
ATOM 850 C C . VAL A 1 102 ? 25.042 0.828 -10.092 1.00 61.50 102 VAL A C 1
ATOM 852 O O . VAL A 1 102 ? 26.068 0.999 -10.736 1.00 61.50 102 VAL A O 1
ATOM 855 N N . GLY A 1 103 ? 25.060 0.749 -8.757 1.00 59.53 103 GLY A N 1
ATOM 856 C CA . GLY A 1 103 ? 26.293 0.824 -7.964 1.00 59.53 103 GLY A CA 1
ATOM 857 C C . GLY A 1 103 ? 27.218 -0.398 -8.072 1.00 59.53 103 GLY A C 1
ATOM 858 O O . GLY A 1 103 ? 28.292 -0.380 -7.480 1.00 59.53 103 GLY A O 1
ATOM 859 N N . ARG A 1 104 ? 26.814 -1.458 -8.788 1.00 61.94 104 ARG A N 1
ATOM 860 C CA . ARG A 1 104 ? 27.602 -2.686 -9.025 1.00 61.94 104 ARG A CA 1
ATOM 861 C C . ARG A 1 104 ? 27.882 -2.931 -10.517 1.00 61.94 104 ARG A C 1
ATOM 863 O O . ARG A 1 104 ? 28.033 -4.083 -10.911 1.00 61.94 104 ARG A O 1
ATOM 870 N N . ASP A 1 105 ? 27.872 -1.880 -11.342 1.00 60.34 105 ASP A N 1
ATOM 871 C CA . ASP A 1 105 ? 28.026 -1.945 -12.809 1.00 60.34 105 ASP A CA 1
ATOM 872 C C . ASP A 1 105 ? 26.969 -2.813 -13.527 1.00 60.34 105 ASP A C 1
ATOM 874 O O . ASP A 1 105 ? 27.163 -3.301 -14.643 1.00 60.34 105 ASP A O 1
ATOM 878 N N . GLY A 1 106 ? 25.804 -3.014 -12.902 1.00 62.00 106 GLY A N 1
ATOM 879 C CA . GLY A 1 106 ? 24.695 -3.746 -13.501 1.00 62.00 106 GLY A CA 1
ATOM 880 C C . GLY A 1 106 ? 24.034 -2.958 -14.634 1.00 62.00 106 GLY A C 1
ATOM 881 O O . GLY A 1 106 ? 23.729 -1.774 -14.490 1.00 62.00 106 GLY A O 1
ATOM 882 N N . SER A 1 107 ? 23.748 -3.628 -15.756 1.00 72.06 107 SER A N 1
ATOM 883 C CA . SER A 1 107 ? 23.005 -3.029 -16.873 1.00 72.06 107 SER A CA 1
ATOM 884 C C . SER A 1 107 ? 21.642 -2.498 -16.414 1.00 72.06 107 SER A C 1
ATOM 886 O O . SER A 1 107 ? 20.790 -3.246 -15.923 1.00 72.06 107 SER A O 1
ATOM 888 N N . GLN A 1 108 ? 21.435 -1.197 -16.626 1.00 69.69 108 GLN A N 1
ATOM 889 C CA . GLN A 1 108 ? 20.199 -0.461 -16.347 1.00 69.69 108 GLN A CA 1
ATOM 890 C C . GLN A 1 108 ? 18.964 -1.131 -16.965 1.00 69.69 108 GLN A C 1
ATOM 892 O O . GLN A 1 108 ? 17.928 -1.273 -16.313 1.00 69.69 108 GLN A O 1
ATOM 897 N N . TRP A 1 109 ? 19.102 -1.607 -18.203 1.00 70.62 109 TRP A N 1
ATOM 898 C CA . TRP A 1 109 ? 18.041 -2.294 -18.933 1.00 70.62 109 TRP A CA 1
ATOM 899 C C . TRP A 1 109 ? 17.677 -3.632 -18.307 1.00 70.62 109 TRP A C 1
ATOM 901 O O . TRP A 1 109 ? 16.497 -3.908 -18.116 1.00 70.62 109 TRP A O 1
ATOM 911 N N . LYS A 1 110 ? 18.675 -4.427 -17.907 1.00 71.00 110 LYS A N 1
ATOM 912 C CA . LYS A 1 110 ? 18.435 -5.729 -17.276 1.00 71.00 110 LYS A CA 1
ATOM 913 C C . LYS A 1 110 ? 17.650 -5.584 -15.972 1.00 71.00 110 LYS A C 1
ATOM 915 O O . LYS A 1 110 ? 16.687 -6.309 -15.756 1.00 71.00 110 LYS A O 1
ATOM 920 N N . PHE A 1 111 ? 17.990 -4.589 -15.151 1.00 69.75 111 PHE A N 1
ATOM 921 C CA . PHE A 1 111 ? 17.221 -4.298 -13.941 1.00 69.75 111 PHE A CA 1
ATOM 922 C C . PHE A 1 111 ? 15.773 -3.897 -14.246 1.00 69.75 111 PHE A C 1
ATOM 924 O O . PHE A 1 111 ? 14.856 -4.351 -13.560 1.00 69.75 111 PHE A O 1
ATOM 931 N N . LEU A 1 112 ? 15.560 -3.039 -15.249 1.00 69.88 112 LEU A N 1
ATOM 932 C CA . LEU A 1 112 ? 14.218 -2.585 -15.601 1.00 69.88 112 LEU A CA 1
ATOM 933 C C . LEU A 1 112 ? 13.358 -3.763 -16.075 1.00 69.88 112 LEU A C 1
ATOM 935 O O . LEU A 1 112 ? 12.247 -3.944 -15.583 1.00 69.88 112 LEU A O 1
ATOM 939 N N . THR A 1 113 ? 13.891 -4.599 -16.967 1.00 74.19 113 THR A N 1
ATOM 940 C CA . THR A 1 113 ? 13.196 -5.775 -17.503 1.00 74.19 113 THR A CA 1
ATOM 941 C C . THR A 1 113 ? 12.887 -6.802 -16.415 1.00 74.19 113 THR A C 1
ATOM 943 O O . THR A 1 113 ? 11.760 -7.287 -16.349 1.00 74.19 113 THR A O 1
ATOM 946 N N . ASP A 1 114 ? 13.827 -7.077 -15.506 1.00 75.56 114 ASP A N 1
ATOM 947 C CA . ASP A 1 114 ? 13.610 -8.012 -14.396 1.00 75.56 114 ASP A CA 1
ATOM 948 C C . ASP A 1 114 ? 12.514 -7.515 -13.441 1.00 75.56 114 ASP A C 1
ATOM 950 O O . ASP A 1 114 ? 11.673 -8.292 -12.987 1.00 75.56 114 ASP A O 1
ATOM 954 N N . ARG A 1 115 ? 12.469 -6.206 -13.158 1.00 73.75 115 ARG A N 1
ATOM 955 C CA . ARG A 1 115 ? 11.428 -5.614 -12.304 1.00 73.75 115 ARG A CA 1
ATOM 956 C C . ARG A 1 115 ? 10.072 -5.569 -12.986 1.00 73.75 115 ARG A C 1
ATOM 958 O O . ARG A 1 115 ? 9.075 -5.875 -12.339 1.00 73.75 115 ARG A O 1
ATOM 965 N N . VAL A 1 116 ? 10.027 -5.227 -14.271 1.00 74.75 116 VAL A N 1
ATOM 966 C CA . VAL A 1 116 ? 8.793 -5.257 -15.062 1.00 74.75 116 VAL A CA 1
ATOM 967 C C . VAL A 1 116 ? 8.243 -6.679 -15.118 1.00 74.75 116 VAL A C 1
ATOM 969 O O . VAL A 1 116 ? 7.067 -6.865 -14.839 1.00 74.75 116 VAL A O 1
ATOM 972 N N . ASN A 1 117 ? 9.076 -7.689 -15.362 1.00 77.25 117 ASN A N 1
ATOM 973 C CA . ASN A 1 117 ? 8.636 -9.085 -15.357 1.00 77.25 117 ASN A CA 1
ATOM 974 C C . ASN A 1 117 ? 8.174 -9.551 -13.970 1.00 77.25 117 ASN A C 1
ATOM 976 O O . ASN A 1 117 ? 7.156 -10.230 -13.865 1.00 77.25 117 ASN A O 1
ATOM 980 N N . ALA A 1 118 ? 8.865 -9.153 -12.900 1.00 75.00 118 ALA A N 1
ATOM 981 C CA . ALA A 1 118 ? 8.467 -9.500 -11.538 1.00 75.00 118 ALA A CA 1
ATOM 982 C C . ALA A 1 118 ? 7.153 -8.827 -11.099 1.00 75.00 118 ALA A C 1
ATOM 984 O O . ALA A 1 118 ? 6.400 -9.413 -10.326 1.00 75.00 118 ALA A O 1
ATOM 985 N N . LEU A 1 119 ? 6.876 -7.605 -11.572 1.00 71.62 119 LEU A N 1
ATOM 986 C CA . LEU A 1 119 ? 5.670 -6.849 -11.221 1.00 71.62 119 LEU A CA 1
ATOM 987 C C . LEU A 1 119 ? 4.492 -7.169 -12.148 1.00 71.62 119 LEU A C 1
ATOM 989 O O . LEU A 1 119 ? 3.404 -7.469 -11.668 1.00 71.62 119 LEU A O 1
ATOM 993 N N . LEU A 1 120 ? 4.690 -7.116 -13.465 1.00 75.12 120 LEU A N 1
ATOM 994 C CA . LEU A 1 120 ? 3.632 -7.347 -14.450 1.00 75.12 120 LEU A CA 1
ATOM 995 C C . LEU A 1 120 ? 3.342 -8.829 -14.667 1.00 75.12 120 LEU A C 1
ATOM 997 O O . LEU A 1 120 ? 2.195 -9.163 -14.939 1.00 75.12 120 LEU A O 1
ATOM 1001 N N . GLY A 1 121 ? 4.331 -9.715 -14.521 1.00 77.06 121 GLY A N 1
ATOM 1002 C CA . GLY A 1 121 ? 4.152 -11.151 -14.752 1.00 77.06 121 GLY A CA 1
ATOM 1003 C C . GLY A 1 121 ? 2.984 -11.738 -13.949 1.00 77.06 121 GLY A C 1
ATOM 1004 O O . GLY A 1 121 ? 2.047 -12.260 -14.551 1.00 77.06 121 GLY A O 1
ATOM 1005 N N . PRO A 1 122 ? 2.964 -11.593 -12.610 1.00 77.88 122 PRO A N 1
ATOM 1006 C CA . PRO A 1 122 ? 1.846 -12.063 -11.794 1.00 77.88 122 PRO A CA 1
ATOM 1007 C C . PRO A 1 122 ? 0.544 -11.291 -12.049 1.00 77.88 122 PRO A C 1
ATOM 1009 O O . PRO A 1 122 ? -0.535 -11.877 -12.050 1.00 77.88 122 PRO A O 1
ATOM 1012 N N . VAL A 1 123 ? 0.627 -9.975 -12.273 1.00 76.38 123 VAL A N 1
ATOM 1013 C CA . VAL A 1 123 ? -0.553 -9.105 -12.420 1.00 76.38 123 VAL A CA 1
ATOM 1014 C C . VAL A 1 123 ? -1.311 -9.391 -13.717 1.00 76.38 123 VAL A C 1
ATOM 1016 O O . VAL A 1 123 ? -2.537 -9.408 -13.702 1.00 76.38 123 VAL A O 1
ATOM 1019 N N . ILE A 1 124 ? -0.615 -9.674 -14.819 1.00 79.12 124 ILE A N 1
ATOM 1020 C CA . ILE A 1 124 ? -1.237 -10.014 -16.108 1.00 79.12 124 ILE A CA 1
ATOM 1021 C C . ILE A 1 124 ? -2.080 -11.286 -15.989 1.00 79.12 124 ILE A C 1
ATOM 1023 O O . ILE A 1 124 ? -3.192 -11.329 -16.514 1.00 79.12 124 ILE A O 1
ATOM 1027 N N . VAL A 1 125 ? -1.595 -12.291 -15.253 1.00 82.56 125 VAL A N 1
ATOM 1028 C CA . VAL A 1 125 ? -2.356 -13.523 -14.993 1.00 82.56 125 VAL A CA 1
ATOM 1029 C C . VAL A 1 125 ? -3.647 -13.203 -14.240 1.00 82.56 125 VAL A C 1
ATOM 1031 O O . VAL A 1 125 ? -4.715 -13.673 -14.625 1.00 82.56 125 VAL A O 1
ATOM 1034 N N . TRP A 1 126 ? -3.578 -12.353 -13.213 1.00 76.69 126 TRP A N 1
ATOM 1035 C CA . TRP A 1 126 ? -4.763 -11.937 -12.463 1.00 76.69 126 TRP A CA 1
ATOM 1036 C C . TRP A 1 126 ? -5.750 -11.129 -13.300 1.00 76.69 126 TRP A C 1
ATOM 1038 O O . TRP A 1 126 ? -6.944 -11.408 -13.237 1.00 76.69 126 TRP A O 1
ATOM 1048 N N . ILE A 1 127 ? -5.276 -10.174 -14.106 1.00 84.69 127 ILE A N 1
ATOM 1049 C CA . ILE A 1 127 ? -6.134 -9.410 -15.022 1.00 84.69 127 ILE A CA 1
ATOM 1050 C C . ILE A 1 127 ? -6.864 -10.375 -15.955 1.00 84.69 127 ILE A C 1
ATOM 1052 O O . ILE A 1 127 ? -8.080 -10.296 -16.069 1.00 84.69 127 ILE A O 1
ATOM 1056 N N . PHE A 1 128 ? -6.152 -11.333 -16.548 1.00 89.94 128 PHE A N 1
ATOM 1057 C CA . PHE A 1 128 ? -6.742 -12.322 -17.444 1.00 89.94 128 PHE A CA 1
ATOM 1058 C C . PHE A 1 128 ? -7.824 -13.171 -16.759 1.00 89.94 128 PHE A C 1
ATOM 1060 O O . PHE A 1 128 ? -8.933 -13.298 -17.279 1.00 89.94 128 PHE A O 1
ATOM 1067 N N . VAL A 1 129 ? -7.540 -13.697 -15.563 1.00 91.25 129 VAL A N 1
ATOM 1068 C CA . VAL A 1 129 ? -8.502 -14.493 -14.781 1.00 91.25 129 VAL A CA 1
ATOM 1069 C C . VAL A 1 129 ? -9.728 -13.664 -14.399 1.00 91.25 129 VAL A C 1
ATOM 1071 O O . VAL A 1 129 ? -10.852 -14.148 -14.529 1.00 91.25 129 VAL A O 1
ATOM 1074 N N . ILE A 1 130 ? -9.537 -12.417 -13.961 1.00 86.94 130 ILE A N 1
ATOM 1075 C CA . ILE A 1 130 ? -10.635 -11.513 -13.600 1.00 86.94 130 ILE A CA 1
ATOM 1076 C C . ILE A 1 130 ? -11.475 -11.183 -14.833 1.00 86.94 130 ILE A C 1
ATOM 1078 O O . ILE A 1 130 ? -12.696 -11.259 -14.758 1.00 86.94 130 ILE A O 1
ATOM 1082 N N . THR A 1 131 ? -10.855 -10.877 -15.973 1.00 90.25 131 THR A N 1
ATOM 1083 C CA . THR A 1 131 ? -11.573 -10.586 -17.219 1.00 90.25 131 THR A CA 1
ATOM 1084 C C . THR A 1 131 ? -12.424 -11.773 -17.663 1.00 90.25 131 THR A C 1
ATOM 1086 O O . THR A 1 131 ? -13.598 -11.582 -17.966 1.00 90.25 131 THR A O 1
ATOM 1089 N N . ILE A 1 132 ? -11.882 -12.996 -17.641 1.00 92.31 132 ILE A N 1
ATOM 1090 C CA . ILE A 1 132 ? -12.651 -14.210 -17.961 1.00 92.31 132 ILE A CA 1
ATOM 1091 C C . ILE A 1 132 ? -13.792 -14.409 -16.965 1.00 92.31 132 ILE A C 1
ATOM 1093 O O . ILE A 1 132 ? -14.927 -14.649 -17.366 1.00 92.31 132 ILE A O 1
ATOM 1097 N N . SER A 1 133 ? -13.508 -14.286 -15.669 1.00 88.81 133 SER A N 1
ATOM 1098 C CA . SER A 1 133 ? -14.514 -14.490 -14.622 1.00 88.81 133 SER A CA 1
ATOM 1099 C C . SER A 1 133 ? -15.662 -13.490 -14.752 1.00 88.81 133 SER A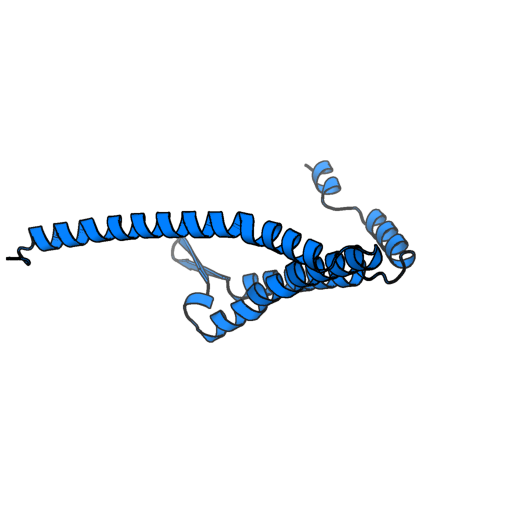 C 1
ATOM 1101 O O . SER A 1 133 ? -16.825 -13.879 -14.699 1.00 88.81 133 SER A O 1
ATOM 1103 N N . LEU A 1 134 ? -15.348 -12.212 -14.982 1.00 85.44 134 LEU A N 1
ATOM 1104 C CA . LEU A 1 134 ? -16.344 -11.168 -15.214 1.00 85.44 134 LEU A CA 1
ATOM 1105 C C . LEU A 1 134 ? -17.153 -11.434 -16.482 1.00 85.44 134 LEU A C 1
ATOM 1107 O O . LEU A 1 134 ? -18.366 -11.253 -16.464 1.00 85.44 134 LEU A O 1
ATOM 1111 N N . ASN A 1 135 ? -16.512 -11.902 -17.554 1.00 89.25 135 ASN A N 1
ATOM 1112 C CA . ASN A 1 135 ? -17.196 -12.241 -18.796 1.00 89.25 135 ASN A CA 1
ATOM 1113 C C . ASN A 1 135 ? -18.204 -13.391 -18.598 1.00 89.25 135 ASN A C 1
ATOM 1115 O O . ASN A 1 135 ? -19.361 -13.254 -18.989 1.00 89.25 135 ASN A O 1
ATOM 1119 N N . ILE A 1 136 ? -17.818 -14.457 -17.887 1.00 87.25 136 ILE A N 1
ATOM 1120 C CA . ILE A 1 136 ? -18.711 -15.581 -17.552 1.00 87.25 136 ILE A CA 1
ATOM 1121 C C . ILE A 1 136 ? -19.881 -15.118 -16.675 1.00 87.25 136 ILE A C 1
ATOM 1123 O O . ILE A 1 136 ? -21.026 -15.489 -16.924 1.00 87.25 136 ILE A O 1
ATOM 1127 N N . ILE A 1 137 ? -19.616 -14.300 -15.650 1.00 82.69 137 ILE A N 1
ATOM 1128 C CA . ILE A 1 137 ? -20.665 -13.771 -14.764 1.00 82.69 137 ILE A CA 1
ATOM 1129 C C . ILE A 1 137 ? -21.641 -12.890 -15.553 1.00 82.69 137 ILE A C 1
ATOM 1131 O O . ILE A 1 137 ? -22.852 -12.978 -15.350 1.00 82.69 137 ILE A O 1
ATOM 1135 N N . GLN A 1 138 ? -21.132 -12.064 -16.468 1.00 75.56 138 GLN A N 1
ATOM 1136 C CA . GLN A 1 138 ? -21.957 -11.191 -17.296 1.00 75.56 138 GLN A CA 1
ATOM 1137 C C . GLN A 1 138 ? -22.856 -11.995 -18.244 1.00 75.56 138 GLN A C 1
ATOM 1139 O O . GLN A 1 138 ? -24.043 -11.686 -18.356 1.00 75.56 138 GLN A O 1
ATOM 1144 N N . GLU A 1 139 ? -22.340 -13.061 -18.864 1.00 71.56 139 GLU A N 1
ATOM 1145 C CA . GLU A 1 139 ? -23.170 -13.989 -19.638 1.00 71.56 139 GLU A CA 1
ATOM 1146 C C . GLU A 1 139 ? -24.230 -14.659 -18.750 1.00 71.56 139 GLU A C 1
ATOM 1148 O O . GLU A 1 139 ? -25.410 -14.658 -19.098 1.00 71.56 139 GLU A O 1
ATOM 1153 N N . GLN A 1 140 ? -23.853 -15.143 -17.559 1.00 67.75 140 GLN A N 1
ATOM 1154 C CA . GLN A 1 140 ? -24.773 -15.765 -16.597 1.00 67.75 140 GLN A CA 1
ATOM 1155 C C . GLN A 1 140 ? -25.910 -14.850 -16.138 1.00 67.75 140 GLN A C 1
ATOM 1157 O O . GLN A 1 140 ? -27.023 -15.338 -15.963 1.00 67.75 140 GLN A O 1
ATOM 1162 N N . GLN A 1 141 ? -25.675 -13.546 -15.979 1.00 59.78 141 GLN A N 1
ATOM 1163 C CA . GLN A 1 141 ? -26.730 -12.580 -15.649 1.00 59.78 141 GLN A CA 1
ATOM 1164 C C . GLN A 1 141 ? -27.603 -12.187 -16.849 1.00 59.78 141 GLN A C 1
ATOM 1166 O O . GLN A 1 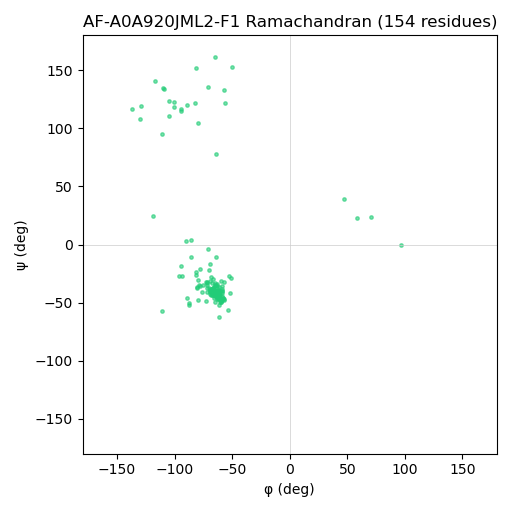141 ? -28.748 -11.775 -16.662 1.00 59.78 141 GLN A O 1
ATOM 1171 N N . MET A 1 142 ? -27.122 -12.359 -18.082 1.00 55.62 142 MET A N 1
ATOM 1172 C CA . MET A 1 142 ? -27.913 -12.101 -19.288 1.00 55.62 142 MET A CA 1
ATOM 1173 C C . MET A 1 142 ? -28.948 -13.210 -19.557 1.00 55.62 142 MET A C 1
ATOM 1175 O O . MET A 1 142 ? -30.067 -12.911 -19.982 1.00 55.62 142 MET A O 1
ATOM 1179 N N . TYR A 1 143 ? -28.635 -14.476 -19.247 1.00 53.34 143 TYR A N 1
ATOM 1180 C CA . TYR A 1 143 ? -29.569 -15.603 -19.411 1.00 53.34 143 TYR A CA 1
ATOM 1181 C C . TYR A 1 143 ? -30.910 -15.465 -18.653 1.00 53.34 143 TYR A C 1
ATOM 1183 O O . TYR A 1 143 ? -31.943 -15.694 -19.291 1.00 53.34 143 TYR A O 1
ATOM 1191 N N . PRO A 1 144 ? -30.976 -15.083 -17.357 1.00 57.12 144 PRO A N 1
ATOM 1192 C CA . PRO A 1 144 ? -32.252 -14.931 -16.657 1.00 57.12 144 PRO A CA 1
ATOM 1193 C C . PRO A 1 144 ? -33.114 -13.811 -17.255 1.00 57.12 144 PRO A C 1
ATOM 1195 O O . PRO A 1 144 ? -34.326 -13.981 -17.362 1.00 57.12 144 PRO A O 1
ATOM 1198 N N . CYS A 1 145 ? -32.508 -12.720 -17.740 1.00 54.88 145 CYS A N 1
ATOM 1199 C CA . CYS A 1 145 ? -33.236 -11.620 -18.381 1.00 54.88 145 CYS A CA 1
ATOM 1200 C C . CYS A 1 145 ? -33.873 -12.037 -19.719 1.00 54.88 145 CYS A C 1
ATOM 1202 O O . CYS A 1 145 ? -35.029 -11.705 -19.984 1.00 54.88 145 CYS A O 1
ATOM 1204 N N . ILE A 1 146 ? -33.160 -12.812 -20.548 1.00 56.97 146 ILE A N 1
ATOM 1205 C CA . ILE A 1 146 ? -33.695 -13.319 -21.825 1.00 56.97 146 ILE A CA 1
ATOM 1206 C C . ILE A 1 146 ? -34.813 -14.342 -21.588 1.00 56.97 146 ILE A C 1
ATOM 1208 O O . ILE A 1 146 ? -35.845 -14.285 -22.255 1.00 56.97 146 ILE A O 1
ATOM 1212 N N . LEU A 1 147 ? -34.644 -15.267 -20.637 1.00 54.31 147 LEU A N 1
ATOM 1213 C CA . LEU A 1 147 ? -35.675 -16.253 -20.289 1.00 54.31 147 LEU A CA 1
ATOM 1214 C C . LEU A 1 147 ? -36.947 -15.584 -19.751 1.00 54.31 147 LEU A C 1
ATOM 1216 O O . LEU A 1 147 ? -38.045 -15.963 -20.156 1.00 54.31 147 LEU A O 1
ATOM 1220 N N . GLN A 1 148 ? -36.810 -14.554 -18.913 1.00 50.88 148 GLN A N 1
ATOM 1221 C CA . GLN A 1 148 ? -37.943 -13.802 -18.376 1.00 50.88 148 GLN A CA 1
ATOM 1222 C C . GLN A 1 148 ? -38.653 -12.972 -19.460 1.00 50.88 148 GLN A C 1
ATOM 1224 O O . GLN A 1 148 ? -39.881 -12.999 -19.538 1.00 50.88 148 GLN A O 1
ATOM 1229 N N . ALA A 1 149 ? -37.909 -12.328 -20.368 1.00 55.56 149 ALA A N 1
ATOM 1230 C CA . ALA A 1 149 ? -38.476 -11.612 -21.516 1.00 55.56 149 ALA A CA 1
ATOM 1231 C C . ALA A 1 149 ? -39.183 -12.548 -22.517 1.00 55.56 149 ALA A C 1
ATOM 1233 O O . ALA A 1 149 ? -40.226 -12.193 -23.071 1.00 55.56 149 ALA A O 1
ATOM 1234 N N . LYS A 1 150 ? -38.657 -13.765 -22.716 1.00 53.00 150 LYS A N 1
ATOM 1235 C CA . LYS A 1 150 ? -39.266 -14.794 -23.573 1.00 53.00 150 LYS A CA 1
ATOM 1236 C C . LYS A 1 150 ? -40.524 -15.399 -22.943 1.00 53.00 150 LYS A C 1
ATOM 1238 O O . LYS A 1 150 ? -41.499 -15.622 -23.651 1.00 53.00 150 LYS A O 1
ATOM 1243 N N . MET A 1 151 ? -40.545 -15.599 -21.621 1.00 53.28 151 MET A N 1
ATOM 1244 C CA . MET A 1 151 ? -41.756 -15.991 -20.882 1.00 53.28 151 MET A CA 1
ATOM 1245 C C . MET A 1 151 ? -42.833 -14.894 -20.873 1.00 53.28 151 MET A C 1
ATOM 1247 O O . MET A 1 151 ? -44.015 -15.216 -20.832 1.00 53.28 151 MET A O 1
ATOM 1251 N N . MET A 1 152 ? -42.445 -13.616 -20.941 1.00 52.16 152 MET A N 1
ATOM 1252 C CA . MET A 1 152 ? -43.361 -12.468 -21.030 1.00 52.16 152 MET A CA 1
ATOM 1253 C C . MET A 1 152 ? -43.797 -12.118 -22.468 1.00 52.16 152 MET A C 1
ATOM 1255 O O . MET A 1 152 ? -44.524 -11.147 -22.652 1.00 52.16 152 MET A O 1
ATOM 1259 N N . GLY A 1 153 ? -43.391 -12.890 -23.485 1.00 50.78 153 GLY A N 1
ATOM 1260 C CA . GLY A 1 153 ? -43.857 -12.714 -24.870 1.00 50.78 153 GLY A CA 1
ATOM 1261 C C . GLY A 1 153 ? -43.343 -11.454 -25.580 1.00 50.78 153 GLY A C 1
ATOM 1262 O O . GLY A 1 153 ? -43.983 -10.978 -26.510 1.00 50.78 153 GLY A O 1
ATOM 1263 N N . LEU A 1 154 ? -42.204 -10.898 -25.152 1.00 55.03 154 LEU A N 1
ATOM 1264 C CA . LEU A 1 154 ? -41.676 -9.618 -25.655 1.00 55.03 154 LEU A CA 1
ATOM 1265 C C . LEU A 1 154 ? -40.730 -9.729 -26.865 1.00 55.03 154 LEU A C 1
ATOM 1267 O O . LEU A 1 154 ? -40.226 -8.713 -27.335 1.00 55.03 154 LEU A O 1
ATOM 1271 N N . PHE A 1 155 ? -40.514 -10.931 -27.401 1.00 52.62 155 PHE A N 1
ATOM 1272 C CA . PHE A 1 155 ? -39.827 -11.137 -28.679 1.00 52.62 155 PHE A CA 1
ATOM 1273 C C . PHE A 1 155 ? -40.671 -12.050 -29.567 1.00 52.62 155 PHE A C 1
ATOM 1275 O O . PHE A 1 155 ? -40.967 -13.181 -29.175 1.00 52.62 155 PHE A O 1
ATOM 1282 N N . HIS A 1 156 ? -41.070 -11.516 -30.723 1.00 43.50 156 HIS A N 1
ATOM 1283 C CA . HIS A 1 156 ? -41.905 -12.174 -31.724 1.00 43.50 156 HIS A CA 1
ATOM 1284 C C . HIS A 1 156 ? -41.069 -12.838 -32.818 1.00 43.50 156 HIS A C 1
ATOM 1286 O O . HIS A 1 156 ? -39.980 -12.300 -33.128 1.00 43.50 156 HIS A O 1
#

Solvent-accessible surface area (backbone atoms only — not comparable to full-atom values): 8780 Å² total; per-residue (Å²): 116,76,70,60,50,54,74,78,46,72,50,76,69,50,55,56,52,50,52,54,50,58,72,70,46,72,97,45,78,63,60,58,46,54,50,39,34,52,52,26,51,47,35,36,52,54,48,51,67,70,35,52,44,81,46,84,54,98,89,46,82,45,81,42,58,51,40,81,83,32,72,68,46,34,53,47,45,43,52,37,38,52,46,23,47,49,48,36,52,50,48,50,54,51,51,52,53,48,56,59,38,53,75,67,78,42,59,69,64,60,54,51,51,55,50,47,49,67,56,46,52,64,47,52,54,51,52,52,53,49,53,51,51,51,50,53,51,53,53,61,60,48,51,60,55,52,53,51,40,57,74,69,65,75,69,133

pLDDT: mean 71.05, std 10.98, range [43.5, 92.31]

Radius of gyration: 25.03 Å; Cα contacts (8 Å, |Δi|>4): 79; chains: 1; bounding box: 72×31×61 Å

Sequence (156 aa):
MIKIIKLFLPGFKSFKTIKKEIENTSMSRERFIDFLKVVGLLMVIFNTTYLIRFNDSFGEYQIYNLSFDDSLKTSYTWFTVGMALFFFSVGFTNKIAWYSNVGRDGSQWKFLTDRVNALLGPVIVWIFVITISLNIIQEQQMYPCILQAKMMGLFH